Protein AF-A0A1A1YE54-F1 (afdb_monomer)

Radius of gyration: 16.65 Å; Cα contacts (8 Å, |Δi|>4): 139; chains: 1; bounding box: 37×31×40 Å

Sequence (101 aa):
MAVVVDPHGRAWSVHRDWWPFPGDLLDFTDLIEIVIGLLFVAVWPFWLLTKFLGARWVVVVERDGHEVGRELVRGGRKAKARINDIALQIAKGDRSGSYTI

Secondary structure (DSSP, 8-state):
-EEEE-TTS-EEEEEEES--S-GGGG---SHHHHHHHHHHHHHHHHHHHHHHTTPEEEEEEEETTEEEEEEEEESHHHHHHHHHHHHHHHHTTSSTTT---

pLDDT: mean 71.53, std 8.0, range [46.91, 86.06]

Nearest PDB structures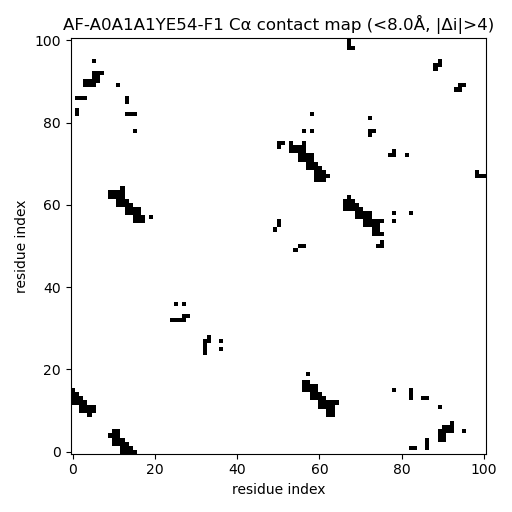 (foldseek):
  6xb3-assembly1_A  TM=6.162E-01  e=1.892E+00  Autographa californica nucleopolyhedrovirus
  2mmo-assembly1_A  TM=5.178E-01  e=2.732E+00  Plasmodium falciparum 3D7
  4xpl-assembly1_A  TM=3.465E-01  e=2.904E+00  Campylobacter jejuni subsp. jejuni PT14
  6zm9-assembly1_A  TM=3.172E-01  e=3.710E+00  unidentified

Structure (mmCIF, N/CA/C/O backbone):
data_AF-A0A1A1YE54-F1
#
_entry.id   AF-A0A1A1YE54-F1
#
loop_
_atom_site.group_PDB
_atom_site.id
_atom_site.type_symbol
_atom_site.label_atom_id
_atom_site.label_alt_id
_atom_site.label_comp_id
_atom_site.label_asym_id
_atom_site.label_entity_id
_atom_site.label_seq_id
_atom_site.pdbx_PDB_ins_code
_atom_site.Cartn_x
_atom_site.Cartn_y
_atom_site.Cartn_z
_atom_site.occupancy
_atom_site.B_iso_or_equiv
_atom_site.auth_seq_id
_atom_site.auth_comp_id
_atom_site.auth_asym_id
_atom_site.auth_atom_id
_atom_site.pdbx_PDB_model_num
ATOM 1 N N . MET A 1 1 ? 1.554 -2.845 6.020 1.00 61.25 1 MET A N 1
ATOM 2 C CA . MET A 1 1 ? 0.453 -3.809 6.168 1.00 61.25 1 MET A CA 1
ATOM 3 C C . MET A 1 1 ? -0.211 -3.563 7.508 1.00 61.25 1 MET A C 1
ATOM 5 O O . MET A 1 1 ? 0.510 -3.372 8.481 1.00 61.25 1 MET A O 1
ATOM 9 N N . ALA A 1 2 ? -1.536 -3.473 7.535 1.00 72.81 2 ALA A N 1
ATOM 10 C CA . ALA A 1 2 ? -2.341 -3.463 8.751 1.00 72.81 2 ALA A CA 1
ATOM 11 C 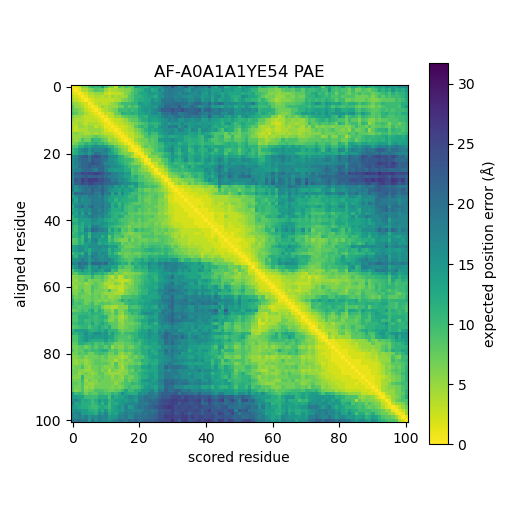C . ALA A 1 2 ? -3.376 -4.582 8.607 1.00 72.81 2 ALA A C 1
ATOM 13 O O . ALA A 1 2 ? -4.147 -4.568 7.650 1.00 72.81 2 ALA A O 1
ATOM 14 N N . VAL A 1 3 ? -3.333 -5.560 9.510 1.00 76.00 3 VAL A N 1
ATOM 15 C CA . VAL A 1 3 ? -4.274 -6.684 9.539 1.00 76.00 3 VAL A CA 1
ATOM 16 C C . VAL A 1 3 ? -5.208 -6.460 10.717 1.00 76.00 3 VAL A C 1
ATOM 18 O O . VAL A 1 3 ? -4.739 -6.234 11.833 1.00 76.00 3 VAL A O 1
ATOM 21 N N . VAL A 1 4 ? -6.511 -6.467 10.462 1.00 77.69 4 VAL A N 1
ATOM 22 C CA . VAL A 1 4 ? -7.546 -6.190 11.461 1.00 77.69 4 VAL A CA 1
ATOM 23 C C . VAL A 1 4 ? -8.630 -7.246 11.362 1.00 77.69 4 VAL A C 1
ATOM 25 O O . VAL A 1 4 ? -9.074 -7.588 10.270 1.00 77.69 4 VAL A O 1
ATOM 28 N N . VAL A 1 5 ? -9.066 -7.749 12.513 1.00 78.12 5 VAL A N 1
ATOM 29 C CA . VAL A 1 5 ? -10.233 -8.625 12.606 1.00 78.12 5 VAL A CA 1
ATOM 30 C C . VAL A 1 5 ? -11.443 -7.756 12.925 1.00 78.12 5 VAL A C 1
ATOM 32 O O . VAL A 1 5 ? -11.440 -7.006 13.899 1.00 78.12 5 VAL A O 1
ATOM 35 N N . ASP A 1 6 ? -12.448 -7.821 12.063 1.00 74.12 6 ASP A N 1
ATOM 36 C CA . ASP A 1 6 ? -13.733 -7.141 12.243 1.00 74.12 6 ASP A CA 1
ATOM 37 C C . ASP A 1 6 ? -14.507 -7.798 13.407 1.00 74.12 6 ASP A C 1
ATOM 39 O O . ASP A 1 6 ? -14.364 -9.007 13.607 1.00 74.12 6 ASP A O 1
ATOM 43 N N . PRO A 1 7 ? -15.352 -7.078 14.170 1.00 73.69 7 PRO A N 1
ATOM 44 C CA . PRO A 1 7 ? -16.256 -7.655 15.178 1.00 73.69 7 PRO A CA 1
ATOM 45 C C . PRO A 1 7 ? -17.107 -8.854 14.713 1.00 73.69 7 PRO A C 1
ATOM 47 O O . PRO A 1 7 ? -17.571 -9.632 15.544 1.00 73.69 7 PRO A O 1
ATOM 50 N N . HIS A 1 8 ? -17.274 -9.057 13.404 1.00 70.75 8 HIS A N 1
ATOM 51 C CA . HIS A 1 8 ? -17.900 -10.250 12.816 1.00 70.75 8 HIS A CA 1
ATOM 52 C C . HIS A 1 8 ? -16.943 -11.442 12.599 1.00 70.75 8 HIS A C 1
ATOM 54 O O . HIS A 1 8 ? -17.315 -12.408 11.936 1.00 70.75 8 HIS A O 1
ATOM 60 N N . GLY A 1 9 ? -15.708 -11.378 13.104 1.00 73.44 9 GLY A N 1
ATOM 61 C CA . GLY A 1 9 ? -14.708 -12.448 13.025 1.00 73.44 9 GLY A CA 1
ATOM 62 C C . GLY A 1 9 ? -13.994 -12.588 11.675 1.00 73.44 9 GLY A C 1
ATOM 63 O O . GLY A 1 9 ? -13.253 -13.548 11.491 1.00 73.44 9 GLY A O 1
ATOM 64 N N . ARG A 1 10 ? -14.196 -11.658 10.730 1.00 78.12 10 ARG A N 1
ATOM 65 C CA . ARG A 1 10 ? -13.561 -11.691 9.397 1.00 78.12 10 ARG A CA 1
ATOM 66 C C . ARG A 1 10 ? -12.219 -10.975 9.381 1.00 78.12 10 ARG A C 1
ATOM 68 O O . ARG A 1 10 ? -12.076 -9.930 10.020 1.00 78.12 10 ARG A O 1
ATOM 75 N N . ALA A 1 11 ? -11.256 -11.521 8.641 1.00 78.69 11 ALA A N 1
ATOM 76 C CA . ALA A 1 11 ? -9.908 -10.978 8.559 1.00 78.69 11 ALA A CA 1
ATOM 77 C C . ALA A 1 11 ? -9.809 -9.970 7.408 1.00 78.69 11 ALA A C 1
ATOM 79 O O . ALA A 1 11 ? -10.092 -10.278 6.250 1.00 78.69 11 ALA A O 1
ATOM 80 N N . TRP A 1 12 ? -9.380 -8.755 7.734 1.00 76.31 12 TRP A N 1
ATOM 81 C CA . TRP A 1 12 ? -9.168 -7.679 6.778 1.00 76.31 12 TRP A CA 1
ATOM 82 C C . TRP A 1 12 ? -7.690 -7.332 6.697 1.00 76.31 12 TRP A C 1
ATOM 84 O O . TRP A 1 12 ? -7.017 -7.146 7.713 1.00 76.31 12 TRP A O 1
ATOM 94 N N . SER A 1 13 ? -7.195 -7.211 5.473 1.00 77.19 13 SER A N 1
ATOM 95 C CA . SER A 1 13 ? -5.831 -6.810 5.155 1.00 77.19 13 SER A CA 1
ATOM 96 C C . SER A 1 13 ? -5.898 -5.478 4.422 1.00 77.19 13 SER A C 1
ATOM 98 O O . SER A 1 13 ? -6.540 -5.346 3.385 1.00 77.19 13 SER A O 1
ATOM 100 N N . VAL A 1 14 ? -5.265 -4.451 4.985 1.00 76.00 14 VAL A N 1
ATOM 101 C CA . VAL A 1 14 ? -5.096 -3.167 4.306 1.00 76.00 14 VAL A CA 1
ATOM 102 C C . VAL A 1 14 ? -3.616 -2.969 4.055 1.00 76.00 14 VAL A C 1
ATOM 104 O O . VAL A 1 14 ? -2.795 -2.833 4.978 1.00 76.00 14 VAL A O 1
ATOM 107 N N . HIS A 1 15 ? -3.250 -2.938 2.783 1.00 74.88 15 HIS A N 1
ATOM 108 C CA . HIS A 1 15 ? -1.872 -2.739 2.382 1.00 74.88 15 HIS A CA 1
ATOM 109 C C . HIS A 1 15 ? -1.757 -1.685 1.294 1.00 74.88 15 HIS A C 1
ATOM 111 O O . HIS A 1 15 ? -2.724 -1.188 0.717 1.00 74.88 15 HIS A O 1
ATOM 117 N N . ARG A 1 16 ? -0.520 -1.227 1.139 1.00 73.94 16 ARG A N 1
ATOM 118 C CA . ARG A 1 16 ? -0.180 -0.285 0.095 1.00 73.94 16 ARG A CA 1
ATOM 119 C C . ARG A 1 16 ? 0.436 -1.089 -1.012 1.00 73.94 16 ARG A C 1
ATOM 121 O O . ARG A 1 16 ? 1.507 -1.658 -0.808 1.00 73.94 16 ARG A O 1
ATOM 128 N N . ASP A 1 17 ? -0.186 -1.017 -2.167 1.00 71.69 17 ASP A N 1
ATOM 129 C CA . ASP A 1 17 ? 0.371 -1.636 -3.336 1.00 71.69 17 ASP A CA 1
ATOM 130 C C . ASP A 1 17 ? 1.419 -0.697 -3.949 1.00 71.69 17 ASP A C 1
ATOM 132 O O . ASP A 1 17 ? 1.169 0.477 -4.271 1.00 71.69 17 ASP A O 1
ATOM 136 N N . TRP A 1 18 ? 2.656 -1.185 -3.990 1.00 65.88 18 TRP A N 1
ATOM 137 C CA . TRP A 1 18 ? 3.776 -0.466 -4.590 1.00 65.88 18 TRP A CA 1
ATOM 138 C C . TRP A 1 18 ? 3.843 -0.703 -6.096 1.00 65.88 18 TRP A C 1
ATOM 140 O O . TRP A 1 18 ? 4.432 0.125 -6.803 1.00 65.88 18 TRP A O 1
ATOM 150 N N . TRP A 1 19 ? 3.220 -1.783 -6.573 1.00 65.19 19 TRP A N 1
ATOM 151 C CA . TRP A 1 19 ? 3.408 -2.299 -7.913 1.00 65.19 19 TRP A CA 1
ATOM 152 C C . TRP A 1 19 ? 2.084 -2.822 -8.491 1.00 65.19 19 TRP A C 1
ATOM 154 O O . TRP A 1 19 ? 1.695 -3.946 -8.216 1.00 65.19 19 TRP A O 1
ATOM 164 N N . PRO A 1 20 ? 1.391 -2.032 -9.329 1.00 61.53 20 PRO A N 1
ATOM 165 C CA . PRO A 1 20 ? 0.058 -2.375 -9.824 1.00 61.53 20 PRO A CA 1
ATOM 166 C C . PRO A 1 20 ? 0.049 -3.453 -10.923 1.00 61.53 20 PRO A C 1
ATOM 168 O O . PRO A 1 20 ? -1.002 -3.660 -11.528 1.00 61.53 20 PRO A O 1
ATOM 171 N N . PHE A 1 21 ? 1.195 -4.061 -11.246 1.00 60.53 21 PHE A N 1
ATOM 172 C CA . PHE A 1 21 ? 1.296 -5.073 -12.295 1.00 60.53 21 PHE A CA 1
ATOM 173 C C . PHE A 1 21 ? 1.306 -6.474 -11.672 1.00 60.53 21 PHE A C 1
ATOM 175 O O . PHE A 1 21 ? 2.000 -6.674 -10.673 1.00 60.53 21 PHE A O 1
ATOM 182 N N . PRO A 1 22 ? 0.570 -7.436 -12.251 1.00 57.16 22 PRO A N 1
ATOM 183 C CA . PRO A 1 22 ? 0.552 -8.806 -11.756 1.00 57.16 22 PRO A CA 1
ATOM 184 C C . PRO A 1 22 ? 1.959 -9.413 -11.829 1.00 57.16 22 PRO A C 1
ATOM 186 O O . PRO A 1 22 ? 2.635 -9.304 -12.853 1.00 57.16 22 PRO A O 1
ATOM 189 N N . GLY A 1 23 ? 2.402 -10.011 -10.718 1.00 56.72 23 GLY A N 1
ATOM 190 C CA . GLY A 1 23 ? 3.743 -10.590 -10.569 1.00 56.72 23 GLY A CA 1
ATOM 191 C C . GLY A 1 23 ? 4.049 -11.712 -11.565 1.00 56.72 23 GLY A C 1
ATOM 192 O O . GLY A 1 23 ? 5.212 -11.917 -11.892 1.00 56.72 23 GLY A O 1
ATOM 193 N N . ASP A 1 24 ? 3.010 -12.342 -12.115 1.00 59.03 24 ASP A N 1
ATOM 194 C CA . ASP A 1 24 ? 3.100 -13.452 -13.073 1.00 59.03 24 ASP A CA 1
ATOM 195 C C . ASP A 1 24 ? 3.595 -13.030 -14.474 1.00 59.03 24 ASP A C 1
ATOM 197 O O . ASP A 1 24 ? 3.839 -13.877 -15.323 1.00 59.03 24 ASP A O 1
ATOM 201 N N . LEU A 1 25 ? 3.753 -11.727 -14.754 1.00 55.44 25 LEU A N 1
ATOM 202 C CA . LEU A 1 25 ? 4.270 -11.223 -16.042 1.00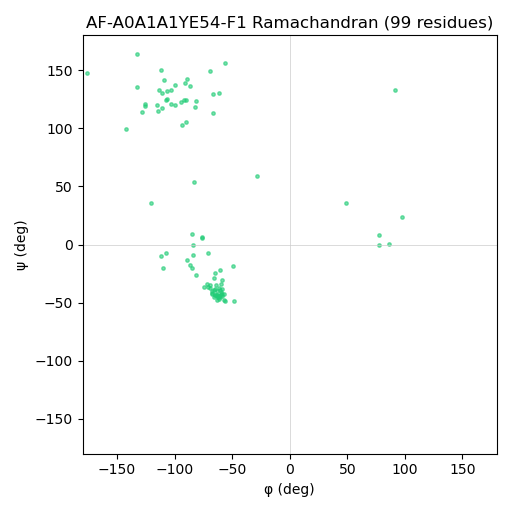 55.44 25 LEU A CA 1
ATOM 203 C C . LEU A 1 25 ? 5.809 -11.187 -16.133 1.00 55.44 25 LEU A C 1
ATOM 205 O O . LEU A 1 25 ? 6.348 -10.727 -17.139 1.00 55.44 25 LEU A O 1
ATOM 209 N N . LEU A 1 26 ? 6.522 -11.591 -15.079 1.00 59.59 26 LEU A N 1
ATOM 210 C CA . LEU A 1 26 ? 7.988 -11.536 -14.985 1.00 59.59 26 LEU A CA 1
ATOM 211 C C . LEU A 1 26 ? 8.598 -12.927 -14.775 1.00 59.59 26 LEU A C 1
ATOM 213 O O . LEU A 1 26 ? 9.589 -13.072 -14.063 1.00 59.59 26 LEU A O 1
ATOM 217 N N . ASP A 1 27 ? 8.021 -13.954 -15.385 1.00 60.34 27 ASP A N 1
ATOM 218 C CA . ASP A 1 27 ? 8.500 -15.334 -15.285 1.00 60.34 27 ASP A CA 1
ATOM 219 C C . ASP A 1 27 ? 9.640 -15.594 -16.294 1.00 60.34 27 ASP A C 1
ATOM 221 O O . ASP A 1 27 ? 9.547 -16.519 -17.080 1.00 60.34 27 ASP A O 1
ATOM 225 N N . PHE A 1 28 ? 10.699 -14.758 -16.263 1.00 63.00 28 PHE A N 1
ATOM 226 C CA . PHE A 1 28 ? 11.860 -14.597 -17.181 1.00 63.00 28 PHE A CA 1
ATOM 227 C C . PHE A 1 28 ? 12.351 -15.831 -17.987 1.00 63.00 28 PHE A C 1
ATOM 229 O O . PHE A 1 28 ? 13.518 -16.228 -17.897 1.00 63.00 28 PHE A O 1
ATOM 236 N N . THR A 1 29 ? 11.500 -16.428 -18.808 1.00 66.25 29 THR A N 1
ATOM 237 C CA . THR A 1 29 ? 11.750 -17.659 -19.566 1.00 66.25 29 THR A CA 1
ATOM 238 C C . THR A 1 29 ? 11.874 -17.391 -21.059 1.00 66.25 29 THR A C 1
ATOM 240 O O . THR A 1 29 ? 12.514 -18.181 -21.754 1.00 66.25 29 THR A O 1
ATOM 243 N N . ASP A 1 30 ? 11.367 -16.254 -21.545 1.00 73.69 30 ASP A N 1
ATOM 244 C CA . ASP A 1 30 ? 11.481 -15.828 -22.944 1.00 73.69 30 ASP A CA 1
ATOM 245 C C . ASP A 1 30 ? 12.385 -14.584 -23.119 1.00 73.69 30 ASP A C 1
ATOM 247 O O . ASP A 1 30 ? 12.481 -13.709 -22.256 1.00 73.69 30 ASP A O 1
ATOM 251 N N . LEU A 1 31 ? 13.046 -14.457 -24.276 1.00 75.50 31 LEU A N 1
ATOM 252 C CA . LEU A 1 31 ? 13.888 -13.304 -24.628 1.00 75.50 31 LEU A CA 1
ATOM 253 C C . LEU A 1 31 ? 13.084 -11.993 -24.620 1.00 75.50 31 LEU A C 1
ATOM 255 O O . LEU A 1 31 ? 13.609 -10.943 -24.244 1.00 75.50 31 LEU A O 1
ATOM 259 N N . ILE A 1 32 ? 11.803 -12.055 -24.994 1.00 75.06 32 ILE A N 1
ATOM 260 C CA . ILE A 1 32 ? 10.867 -10.928 -24.896 1.00 75.06 32 ILE A CA 1
ATOM 261 C C . ILE A 1 32 ? 10.717 -10.456 -23.445 1.00 75.06 32 ILE A C 1
ATOM 263 O O . ILE A 1 32 ? 10.761 -9.252 -23.187 1.00 75.06 32 ILE A O 1
ATOM 267 N N . GLU A 1 33 ? 10.612 -11.376 -22.489 1.00 72.19 33 GLU A N 1
ATOM 268 C CA . GLU A 1 33 ? 10.489 -11.048 -21.067 1.00 72.19 33 GLU A CA 1
ATOM 269 C C . GLU A 1 33 ? 11.782 -10.458 -20.508 1.00 72.19 33 GLU A C 1
ATOM 271 O O . GLU A 1 33 ? 11.728 -9.538 -19.697 1.00 72.19 33 GLU A O 1
ATOM 276 N N . ILE A 1 34 ? 12.949 -10.906 -20.985 1.00 76.56 34 ILE A N 1
ATOM 277 C CA . ILE A 1 34 ? 14.242 -10.302 -20.629 1.00 76.56 34 ILE A CA 1
ATOM 278 C C . ILE A 1 34 ? 14.306 -8.844 -21.104 1.00 76.56 34 ILE A C 1
ATOM 280 O O . ILE A 1 34 ? 14.711 -7.964 -20.343 1.00 76.56 34 ILE A O 1
ATOM 284 N N . VAL A 1 35 ? 13.887 -8.560 -22.343 1.00 82.75 35 VAL A N 1
ATOM 285 C CA . VAL A 1 35 ? 13.870 -7.189 -22.889 1.00 82.75 35 VAL A CA 1
ATOM 286 C C . VAL A 1 35 ? 12.887 -6.304 -22.121 1.00 82.75 35 VAL A C 1
ATOM 288 O O . VAL A 1 35 ? 13.225 -5.174 -21.759 1.00 82.75 35 VAL A O 1
ATOM 291 N N . ILE A 1 36 ? 11.694 -6.821 -21.823 1.00 81.00 36 ILE A N 1
ATOM 292 C CA . ILE A 1 36 ? 10.690 -6.134 -21.003 1.00 81.00 36 ILE A CA 1
ATOM 293 C C . ILE A 1 36 ? 11.238 -5.885 -19.591 1.00 81.00 36 ILE A C 1
ATOM 295 O O . ILE A 1 36 ? 11.172 -4.759 -19.096 1.00 81.00 36 ILE A O 1
ATOM 299 N N . GLY A 1 37 ? 11.850 -6.891 -18.968 1.00 78.62 37 GLY A N 1
ATOM 300 C CA . GLY A 1 37 ? 12.487 -6.803 -17.657 1.00 78.62 37 GLY A CA 1
ATOM 301 C C . GLY A 1 37 ? 13.594 -5.750 -17.608 1.00 78.62 37 GLY A C 1
ATOM 302 O O . GLY A 1 37 ? 13.643 -4.948 -16.677 1.00 78.62 37 GLY A O 1
ATOM 303 N N . LEU A 1 38 ? 14.439 -5.673 -18.640 1.00 82.56 38 LEU A N 1
ATOM 304 C CA . LEU A 1 38 ? 15.480 -4.650 -18.751 1.00 82.56 38 LEU A CA 1
ATOM 305 C C . LEU A 1 38 ? 14.879 -3.238 -18.852 1.00 82.56 38 LEU A C 1
ATOM 307 O O . LEU A 1 38 ? 15.340 -2.317 -18.173 1.00 82.56 38 LEU A O 1
ATOM 311 N N . LEU A 1 39 ? 13.824 -3.070 -19.657 1.00 84.00 39 LEU A N 1
ATOM 312 C CA . LEU A 1 39 ? 13.088 -1.809 -19.752 1.00 84.00 39 LEU A CA 1
ATOM 313 C C . LEU A 1 39 ? 12.496 -1.422 -18.387 1.00 84.00 39 LEU A C 1
ATOM 315 O O . LEU A 1 39 ? 12.587 -0.266 -17.975 1.00 84.00 39 LEU A O 1
ATOM 319 N N . PHE A 1 40 ? 11.958 -2.393 -17.646 1.00 79.69 40 PHE A N 1
ATOM 320 C CA . PHE A 1 40 ? 11.458 -2.190 -16.288 1.00 79.69 40 PHE A CA 1
ATOM 321 C C . PHE A 1 40 ? 12.555 -1.749 -15.320 1.00 79.69 40 PHE A C 1
ATOM 323 O O . PHE A 1 40 ? 12.337 -0.791 -14.582 1.00 79.69 40 PHE A O 1
ATOM 330 N N . VAL A 1 41 ? 13.737 -2.374 -15.344 1.00 83.12 41 VAL A N 1
ATOM 331 C CA . VAL A 1 41 ? 14.888 -1.967 -14.515 1.00 83.12 41 VAL A CA 1
ATOM 332 C C . VAL A 1 41 ? 15.325 -0.537 -14.846 1.00 83.12 41 VAL A C 1
ATOM 334 O O . VAL A 1 41 ? 15.618 0.241 -13.938 1.00 83.12 41 VAL A O 1
ATOM 337 N N . ALA A 1 42 ? 15.305 -0.155 -16.125 1.00 86.06 42 ALA A N 1
ATOM 338 C CA . ALA A 1 42 ? 15.641 1.200 -16.559 1.00 86.06 42 ALA A CA 1
ATOM 339 C C . ALA A 1 42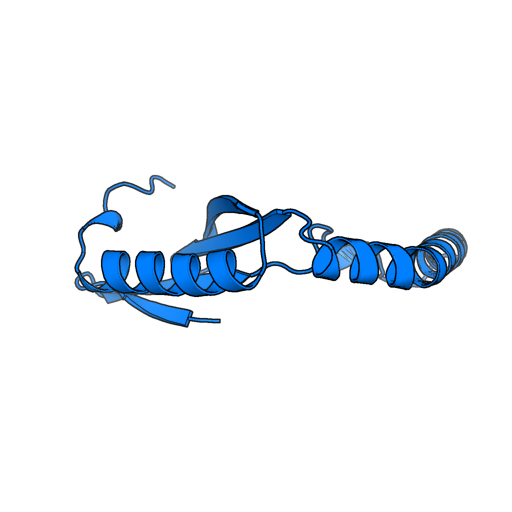 ? 14.593 2.247 -16.131 1.00 86.06 42 ALA A C 1
ATOM 341 O O . ALA A 1 42 ? 14.947 3.364 -15.753 1.00 86.06 42 ALA A O 1
ATOM 342 N N . VAL A 1 43 ? 13.302 1.897 -16.159 1.00 84.88 43 VAL A N 1
ATOM 343 C CA . VAL A 1 43 ? 12.193 2.792 -15.777 1.00 84.88 43 VAL A CA 1
ATOM 344 C C . VAL A 1 43 ? 11.993 2.851 -14.255 1.00 84.88 43 VAL A C 1
ATOM 346 O O . VAL A 1 43 ? 11.543 3.873 -13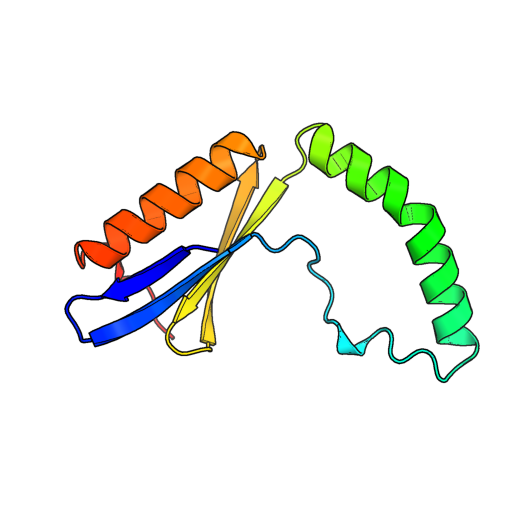.728 1.00 84.88 43 VAL A O 1
ATOM 349 N N . TRP A 1 44 ? 12.372 1.803 -13.521 1.00 83.38 44 TRP A N 1
ATOM 350 C CA . TRP A 1 44 ? 12.243 1.692 -12.066 1.00 83.38 44 TRP A CA 1
ATOM 351 C C . TRP A 1 44 ? 12.751 2.907 -11.268 1.00 83.38 44 TRP A C 1
ATOM 353 O O . TRP A 1 44 ? 12.001 3.389 -10.414 1.00 83.38 44 TRP A O 1
ATOM 363 N N . PRO A 1 45 ? 13.961 3.463 -11.503 1.00 82.25 45 PRO A N 1
ATOM 364 C CA . PRO A 1 45 ? 14.421 4.638 -10.762 1.00 82.25 45 PRO A CA 1
ATOM 365 C C . PRO A 1 45 ? 13.511 5.853 -10.976 1.00 82.25 45 PRO A C 1
ATOM 367 O O . PRO A 1 45 ? 13.217 6.570 -10.019 1.00 82.25 45 PRO A O 1
ATOM 370 N N . PHE A 1 46 ? 12.990 6.054 -12.189 1.00 84.62 46 PHE A N 1
ATOM 371 C CA . PHE A 1 46 ? 12.036 7.127 -12.476 1.00 84.62 46 PH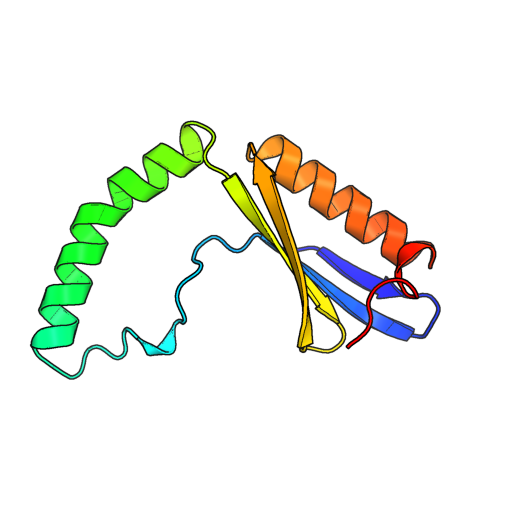E A CA 1
ATOM 372 C C . PHE A 1 46 ? 10.702 6.885 -11.770 1.00 84.62 46 PHE A C 1
ATOM 374 O O . PHE A 1 46 ? 10.155 7.801 -11.155 1.00 84.62 46 PHE A O 1
ATOM 381 N N . TRP A 1 47 ? 10.204 5.646 -11.781 1.00 80.81 47 TRP A N 1
ATOM 382 C CA . TRP A 1 47 ? 9.008 5.261 -11.034 1.00 80.81 47 TRP A CA 1
ATOM 383 C C . TRP A 1 47 ? 9.163 5.552 -9.538 1.00 80.81 47 TRP A C 1
ATOM 385 O O . TRP A 1 47 ? 8.309 6.209 -8.936 1.00 80.81 47 TRP A O 1
ATOM 395 N N . LEU A 1 48 ? 10.288 5.148 -8.947 1.00 79.19 48 LEU A N 1
ATOM 396 C CA . LEU A 1 48 ? 10.594 5.389 -7.542 1.00 79.19 48 LEU A CA 1
ATOM 397 C C . LEU A 1 48 ? 10.652 6.894 -7.247 1.00 79.19 48 LEU A C 1
ATOM 399 O O . LEU A 1 48 ? 10.011 7.352 -6.299 1.00 79.19 48 LEU A O 1
ATOM 403 N N . LEU A 1 49 ? 11.311 7.682 -8.107 1.00 80.00 49 LEU A N 1
ATOM 404 C CA . LEU A 1 49 ? 11.316 9.142 -8.005 1.00 80.00 49 LEU A CA 1
ATOM 405 C C . LEU A 1 49 ? 9.894 9.706 -8.011 1.00 80.00 49 LEU A C 1
ATOM 407 O O . LEU A 1 49 ? 9.552 10.470 -7.115 1.00 80.00 49 LEU A O 1
ATOM 411 N N . THR A 1 50 ? 9.023 9.304 -8.942 1.00 78.69 50 THR A N 1
ATOM 412 C CA . THR A 1 50 ? 7.640 9.817 -8.962 1.00 78.69 50 THR A CA 1
ATOM 413 C C . THR A 1 50 ? 6.889 9.510 -7.663 1.00 78.69 50 THR A C 1
ATOM 415 O O . THR A 1 50 ? 6.166 10.367 -7.146 1.00 78.69 50 THR A O 1
ATOM 418 N N . LYS A 1 51 ? 7.100 8.329 -7.068 1.00 71.00 51 LYS A N 1
ATOM 419 C CA . LYS A 1 51 ? 6.524 7.951 -5.767 1.00 71.00 51 LYS A CA 1
ATOM 420 C C . LYS A 1 51 ? 7.034 8.832 -4.622 1.00 71.00 51 LYS A C 1
ATOM 422 O O . LYS A 1 51 ? 6.244 9.164 -3.732 1.00 71.00 51 LYS A O 1
ATOM 427 N N . PHE A 1 52 ? 8.295 9.267 -4.670 1.00 68.62 52 PHE A N 1
ATOM 428 C CA . PHE A 1 52 ? 8.861 10.248 -3.735 1.00 68.62 52 PHE A CA 1
ATOM 429 C C . PHE A 1 52 ? 8.380 11.686 -4.003 1.00 68.62 52 PHE A C 1
ATOM 431 O O . PHE A 1 52 ? 8.076 12.400 -3.049 1.00 68.62 52 PHE A O 1
ATOM 438 N N . LEU A 1 53 ? 8.196 12.086 -5.266 1.00 72.56 53 LEU A N 1
ATOM 439 C CA . LEU A 1 53 ? 7.687 13.407 -5.674 1.00 72.56 53 LEU A CA 1
ATOM 440 C C . LEU A 1 53 ? 6.161 13.583 -5.493 1.00 72.56 53 LEU A C 1
ATOM 442 O O . LEU A 1 53 ? 5.594 14.608 -5.871 1.00 72.56 53 LEU A O 1
ATOM 446 N N . GLY A 1 54 ? 5.472 12.616 -4.880 1.00 63.84 54 GLY A N 1
ATOM 447 C CA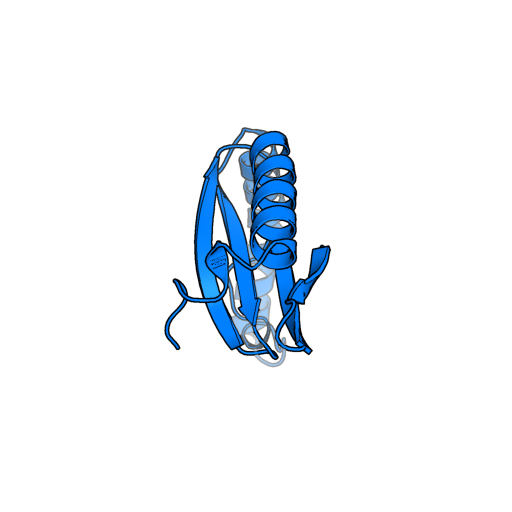 . GLY A 1 54 ? 4.058 12.748 -4.513 1.00 63.84 54 GLY A CA 1
ATOM 448 C C . GLY A 1 54 ? 3.071 12.125 -5.500 1.00 63.84 54 GLY A C 1
ATOM 449 O O . GLY A 1 54 ? 1.896 12.515 -5.513 1.00 63.84 54 GLY A O 1
ATOM 450 N N . ALA A 1 55 ? 3.509 11.144 -6.296 1.00 66.44 55 ALA A N 1
ATOM 451 C CA . ALA A 1 55 ? 2.605 10.304 -7.072 1.00 66.44 55 ALA A CA 1
ATOM 452 C C . ALA A 1 55 ? 1.556 9.614 -6.180 1.00 66.44 55 ALA A C 1
ATOM 454 O O . ALA A 1 55 ? 1.719 9.431 -4.966 1.00 66.44 55 ALA A O 1
ATOM 455 N N . ARG A 1 56 ? 0.430 9.260 -6.806 1.00 66.88 56 ARG A N 1
ATOM 456 C CA . ARG A 1 56 ? -0.683 8.573 -6.150 1.00 66.88 56 ARG A CA 1
ATOM 457 C C . ARG A 1 56 ? -0.245 7.162 -5.732 1.00 66.88 56 ARG A C 1
ATOM 459 O O . ARG A 1 56 ? 0.342 6.402 -6.506 1.00 66.88 56 ARG A O 1
ATOM 466 N N . TRP A 1 57 ? -0.494 6.847 -4.472 1.00 70.75 57 TRP A N 1
ATOM 467 C CA . TRP A 1 57 ? -0.367 5.525 -3.885 1.00 70.75 57 TRP A CA 1
ATOM 468 C C . TRP A 1 57 ? -1.699 4.809 -4.009 1.00 70.75 57 TRP A C 1
ATOM 470 O O . TRP A 1 57 ? -2.747 5.414 -3.808 1.00 70.75 57 TRP A O 1
ATOM 480 N N . VAL A 1 58 ? -1.642 3.531 -4.338 1.00 75.38 58 VAL A N 1
ATOM 481 C CA . VAL A 1 58 ? -2.808 2.662 -4.343 1.00 75.38 58 VAL A CA 1
ATOM 482 C C . VAL A 1 58 ? -2.883 2.024 -2.960 1.00 75.38 58 VAL A C 1
ATOM 484 O O . VAL A 1 58 ? -1.903 1.447 -2.489 1.00 75.38 58 VAL A O 1
ATOM 487 N N . VAL A 1 59 ? -4.016 2.181 -2.290 1.00 73.75 59 VAL A N 1
ATOM 488 C CA . VAL A 1 59 ? -4.348 1.457 -1.064 1.00 73.75 59 VAL A CA 1
ATOM 489 C C . VAL A 1 59 ? -5.343 0.376 -1.450 1.00 73.75 59 VAL A C 1
ATOM 491 O O . VAL A 1 59 ? -6.398 0.692 -1.999 1.00 73.75 59 VAL A O 1
ATOM 494 N N . VAL A 1 60 ? -4.974 -0.874 -1.196 1.00 75.00 60 VAL A N 1
ATOM 495 C CA . VAL A 1 60 ? -5.802 -2.047 -1.473 1.00 75.00 60 VAL A CA 1
ATOM 496 C C . VAL A 1 60 ? -6.385 -2.525 -0.151 1.00 75.00 60 VAL A C 1
ATOM 498 O O . VAL A 1 60 ? -5.683 -2.591 0.865 1.00 75.00 60 VAL A O 1
ATOM 501 N N . VAL A 1 61 ? -7.688 -2.786 -0.161 1.00 72.56 61 VAL A N 1
ATOM 502 C CA . VAL A 1 61 ? -8.428 -3.364 0.956 1.00 72.56 61 VAL A CA 1
ATOM 503 C C . VAL A 1 61 ? -8.847 -4.764 0.542 1.00 72.56 61 VAL A C 1
ATOM 505 O O . VAL A 1 61 ? -9.604 -4.946 -0.410 1.00 72.56 61 VAL A O 1
ATOM 508 N N . GLU A 1 62 ? -8.348 -5.743 1.277 1.00 73.38 62 GLU A N 1
ATOM 509 C CA . GLU A 1 62 ? -8.661 -7.154 1.114 1.00 73.38 62 GLU A CA 1
ATOM 510 C C . GLU A 1 62 ? -9.510 -7.636 2.287 1.00 73.38 62 GLU A C 1
ATOM 512 O O . GLU A 1 62 ? -9.277 -7.274 3.446 1.00 73.38 62 GLU A O 1
ATOM 517 N N . ARG A 1 63 ? -10.473 -8.499 1.976 1.00 70.31 63 ARG A N 1
ATOM 518 C CA . ARG A 1 63 ? -11.323 -9.203 2.931 1.00 70.31 63 ARG A CA 1
ATOM 519 C C . ARG A 1 63 ? -11.218 -10.692 2.652 1.00 70.31 63 ARG A C 1
ATOM 521 O O . ARG A 1 63 ? -11.539 -11.113 1.546 1.00 70.31 63 ARG A O 1
ATOM 528 N N . ASP A 1 64 ? -10.780 -11.468 3.639 1.00 67.75 64 ASP A N 1
ATOM 529 C CA . ASP A 1 64 ? -10.651 -12.930 3.538 1.00 67.75 64 ASP A CA 1
ATOM 530 C C . ASP A 1 64 ? -9.912 -13.392 2.256 1.00 67.75 64 ASP A C 1
ATOM 532 O O . ASP A 1 64 ? -10.247 -14.408 1.656 1.00 67.75 64 ASP A O 1
ATOM 536 N N . GLY A 1 65 ? -8.910 -12.620 1.812 1.00 68.50 65 GLY A N 1
ATOM 537 C CA . GLY A 1 65 ? -8.117 -12.911 0.608 1.00 68.50 65 GLY A CA 1
ATOM 538 C C . GLY A 1 65 ? -8.701 -12.406 -0.718 1.00 68.50 65 GLY A C 1
ATOM 539 O O . GLY A 1 65 ? -8.071 -12.592 -1.754 1.00 68.50 65 GLY A O 1
ATOM 540 N N . HIS A 1 66 ? -9.856 -11.734 -0.708 1.00 66.06 66 HIS A N 1
ATOM 541 C CA . HIS A 1 66 ? -10.451 -11.112 -1.892 1.00 66.06 66 HIS A CA 1
ATOM 542 C C . HIS A 1 66 ? -10.311 -9.586 -1.861 1.00 66.06 66 HIS A C 1
ATOM 544 O O . HIS A 1 66 ? -10.616 -8.943 -0.853 1.00 66.06 66 HIS A O 1
ATOM 550 N N . GLU A 1 67 ? -9.867 -8.995 -2.975 1.00 68.31 67 GLU A N 1
ATOM 551 C CA . GLU A 1 67 ? -9.813 -7.540 -3.149 1.00 68.31 67 GLU A CA 1
ATOM 552 C C . GLU A 1 67 ? -11.240 -6.977 -3.187 1.00 68.31 67 GLU A C 1
ATOM 554 O O . GLU A 1 67 ? -12.004 -7.238 -4.112 1.00 68.31 67 GLU A O 1
ATOM 559 N N . VAL A 1 68 ? -11.599 -6.202 -2.163 1.00 68.00 68 VAL A N 1
ATOM 560 C CA . VAL A 1 68 ? -12.931 -5.591 -2.013 1.00 68.00 68 VAL A CA 1
ATOM 561 C C . VAL A 1 68 ? -12.918 -4.084 -2.267 1.00 68.00 68 VAL A C 1
ATOM 563 O O . VAL A 1 68 ? -13.971 -3.448 -2.303 1.00 68.00 68 VAL A O 1
ATOM 566 N N . GLY A 1 69 ? -11.743 -3.472 -2.445 1.00 65.81 69 GLY A N 1
ATOM 567 C CA . GLY A 1 69 ? -11.667 -2.057 -2.786 1.00 65.81 69 GLY A CA 1
ATOM 568 C C . GLY A 1 69 ? -10.263 -1.522 -3.038 1.00 65.81 69 GLY A C 1
ATOM 569 O O . GLY A 1 69 ? -9.292 -1.913 -2.389 1.00 65.81 69 GLY A O 1
ATOM 570 N N . ARG A 1 70 ? -10.189 -0.543 -3.947 1.00 71.25 70 ARG A N 1
ATOM 571 C CA . ARG A 1 70 ? -8.955 0.129 -4.363 1.00 71.25 70 ARG A CA 1
ATOM 572 C C . ARG A 1 70 ? -9.109 1.648 -4.268 1.00 71.25 70 ARG A C 1
ATOM 574 O O . ARG A 1 70 ? -9.883 2.243 -5.012 1.00 71.25 70 ARG A O 1
ATOM 581 N N . GLU A 1 71 ? -8.360 2.301 -3.376 1.00 70.75 71 GLU A N 1
ATOM 582 C CA . GLU A 1 71 ? -8.357 3.768 -3.229 1.00 70.75 71 GLU A CA 1
ATOM 583 C C . GLU A 1 71 ? -7.026 4.387 -3.698 1.00 70.75 71 GLU A C 1
ATOM 585 O O . GLU A 1 71 ? -5.938 3.993 -3.274 1.00 70.75 71 GLU A O 1
ATOM 590 N N . LEU A 1 72 ? -7.101 5.421 -4.545 1.00 70.94 72 LEU A N 1
ATOM 591 C CA . LEU A 1 72 ? -5.944 6.207 -4.991 1.00 70.94 72 LEU A CA 1
ATOM 592 C C . LEU A 1 72 ? -5.698 7.392 -4.046 1.00 70.94 72 LEU A C 1
ATOM 594 O O . LEU A 1 72 ? -6.384 8.412 -4.108 1.00 70.94 72 LEU A O 1
ATOM 598 N N . VAL A 1 73 ? -4.665 7.308 -3.211 1.00 65.81 73 VAL A N 1
ATOM 599 C CA . VAL A 1 73 ? -4.311 8.344 -2.230 1.00 65.81 73 VAL A CA 1
ATOM 600 C C . VAL A 1 73 ? -3.051 9.090 -2.659 1.00 65.81 73 VAL A C 1
ATOM 602 O O . VAL A 1 73 ? -1.992 8.505 -2.867 1.00 65.81 73 VAL A O 1
ATOM 605 N N . ARG A 1 74 ? -3.116 10.421 -2.767 1.00 69.44 74 ARG A N 1
ATOM 606 C CA . ARG A 1 74 ? -1.944 11.241 -3.122 1.00 69.44 74 ARG A CA 1
ATOM 607 C C . ARG A 1 74 ? -1.056 11.491 -1.894 1.00 69.44 74 ARG A C 1
ATOM 609 O O . ARG A 1 74 ? -1.516 12.065 -0.908 1.00 69.44 74 ARG A O 1
ATOM 616 N N . GLY A 1 75 ? 0.223 11.111 -1.984 1.00 66.75 75 GLY A N 1
ATOM 617 C CA . GLY A 1 75 ? 1.243 11.358 -0.956 1.00 66.75 75 GLY A CA 1
ATOM 618 C C . GLY A 1 75 ? 1.399 10.240 0.086 1.00 66.75 75 GLY A C 1
ATOM 619 O O . GLY A 1 75 ? 0.430 9.759 0.670 1.00 66.75 75 GLY A O 1
ATOM 620 N N . GLY A 1 76 ? 2.648 9.845 0.359 1.00 67.94 76 GLY A N 1
ATOM 621 C CA . GLY A 1 76 ? 2.964 8.663 1.176 1.00 67.94 76 GLY A CA 1
ATOM 622 C C . GLY A 1 76 ? 2.533 8.755 2.646 1.00 67.94 76 GLY A C 1
ATOM 623 O O . GLY A 1 76 ? 2.039 7.772 3.197 1.00 67.94 76 GLY A O 1
ATOM 624 N N . ARG A 1 77 ? 2.657 9.934 3.279 1.00 71.19 77 ARG A N 1
ATOM 625 C CA . ARG A 1 77 ? 2.187 10.153 4.664 1.00 71.19 77 ARG A CA 1
ATOM 626 C C . ARG A 1 77 ? 0.661 10.083 4.769 1.00 71.19 77 ARG A C 1
ATOM 628 O O . ARG A 1 77 ? 0.152 9.446 5.684 1.00 71.19 77 ARG A O 1
ATOM 635 N N . LYS A 1 78 ? -0.053 10.672 3.800 1.00 72.06 78 LYS A N 1
ATOM 636 C CA . LYS A 1 78 ? -1.521 10.607 3.722 1.00 72.06 78 LYS A CA 1
ATOM 637 C C . LYS A 1 78 ? -2.008 9.185 3.467 1.00 72.06 78 LYS A C 1
ATOM 639 O O . LYS A 1 78 ? -2.972 8.775 4.093 1.00 72.06 78 LYS A O 1
ATOM 644 N N . ALA A 1 79 ? -1.313 8.415 2.629 1.00 68.31 79 ALA A N 1
ATOM 645 C CA . ALA A 1 79 ? -1.626 7.003 2.421 1.00 68.31 79 ALA A CA 1
ATOM 646 C C . ALA A 1 79 ? -1.492 6.191 3.720 1.00 68.31 79 ALA A C 1
ATOM 648 O O . ALA A 1 79 ? -2.387 5.423 4.046 1.00 68.31 79 ALA A O 1
ATOM 649 N N . LYS A 1 80 ? -0.423 6.401 4.505 1.00 68.75 80 LYS A N 1
ATOM 650 C CA . LYS A 1 80 ? -0.247 5.706 5.793 1.00 68.75 80 LYS A CA 1
ATOM 651 C C . LYS A 1 80 ? -1.327 6.085 6.813 1.00 68.75 80 LYS A C 1
ATOM 653 O O . LYS A 1 80 ? -1.860 5.199 7.471 1.00 68.75 80 LYS A O 1
ATOM 658 N N . ALA A 1 81 ? -1.661 7.374 6.915 1.00 79.31 81 ALA A N 1
ATOM 659 C CA . ALA A 1 81 ? -2.755 7.839 7.768 1.00 79.31 81 ALA A CA 1
ATOM 660 C C . ALA A 1 81 ? -4.097 7.228 7.332 1.00 79.31 81 ALA A C 1
ATOM 662 O O . ALA A 1 81 ? -4.807 6.668 8.154 1.00 79.31 81 ALA A O 1
ATOM 663 N N . ARG A 1 82 ? -4.376 7.219 6.023 1.00 77.31 82 ARG A N 1
ATOM 664 C CA . ARG A 1 82 ? -5.602 6.652 5.452 1.00 77.31 82 ARG A CA 1
ATOM 665 C C . ARG A 1 82 ? -5.726 5.146 5.681 1.00 77.31 82 ARG A C 1
ATOM 667 O O . ARG A 1 82 ? -6.812 4.685 5.994 1.00 77.31 82 ARG A O 1
ATOM 674 N N . ILE A 1 83 ? -4.631 4.393 5.564 1.00 76.12 83 ILE A N 1
ATOM 675 C CA . ILE A 1 83 ? -4.599 2.961 5.903 1.00 76.12 83 ILE A CA 1
ATOM 676 C C . ILE A 1 83 ? -4.985 2.754 7.370 1.00 76.12 83 ILE A C 1
ATOM 678 O O . ILE A 1 83 ? -5.792 1.880 7.664 1.00 76.12 83 ILE A O 1
ATOM 682 N N . ASN A 1 84 ? -4.444 3.573 8.276 1.00 79.44 84 ASN A N 1
ATOM 683 C CA . ASN A 1 84 ? -4.756 3.477 9.700 1.00 79.44 84 ASN A CA 1
ATOM 684 C C . ASN A 1 84 ? -6.214 3.864 9.998 1.00 79.44 84 ASN A C 1
ATOM 686 O O . ASN A 1 84 ? -6.874 3.190 10.779 1.00 79.44 84 ASN A O 1
ATOM 690 N N . ASP A 1 85 ? -6.738 4.895 9.332 1.00 80.00 85 ASP A N 1
ATOM 691 C CA . ASP A 1 85 ? -8.143 5.295 9.453 1.00 80.00 85 ASP A CA 1
ATOM 692 C C . ASP A 1 85 ? -9.087 4.192 8.956 1.00 80.00 85 ASP A C 1
ATOM 694 O O . ASP A 1 85 ? -10.074 3.887 9.620 1.00 80.00 85 ASP A O 1
ATOM 698 N N . ILE A 1 86 ? -8.780 3.563 7.813 1.00 75.31 86 ILE A N 1
ATOM 699 C CA . ILE A 1 86 ? -9.559 2.437 7.273 1.00 75.31 86 ILE A CA 1
ATOM 700 C C . ILE A 1 86 ? -9.505 1.253 8.241 1.00 75.31 86 ILE A C 1
ATOM 702 O O . ILE A 1 86 ? -10.547 0.705 8.587 1.00 75.31 86 ILE A O 1
ATOM 706 N N . ALA A 1 87 ? -8.314 0.898 8.726 1.00 77.88 87 ALA A N 1
ATOM 707 C CA . ALA A 1 87 ? -8.127 -0.170 9.704 1.00 77.88 87 ALA A CA 1
ATOM 708 C C . ALA A 1 87 ? -8.943 0.082 10.985 1.00 77.88 87 ALA A C 1
ATOM 710 O O . ALA A 1 87 ? -9.606 -0.821 11.488 1.00 77.88 87 ALA A O 1
ATOM 711 N N . LEU A 1 88 ? -8.959 1.323 11.478 1.00 80.00 88 LEU A N 1
ATOM 712 C CA . LEU A 1 88 ? -9.696 1.710 12.679 1.00 80.00 88 LEU A CA 1
ATOM 713 C C . LEU A 1 88 ? -11.217 1.736 12.459 1.00 80.00 88 LEU A C 1
ATOM 715 O O . LEU A 1 88 ? -11.968 1.391 13.367 1.00 80.00 88 LEU A O 1
ATOM 719 N N . GLN A 1 89 ? -11.684 2.105 11.264 1.00 77.75 89 GLN A N 1
ATOM 720 C CA . GLN A 1 89 ? -13.104 2.043 10.894 1.00 77.75 89 GLN A CA 1
ATOM 721 C C . GLN A 1 89 ? -13.597 0.603 10.709 1.00 77.75 89 GLN A C 1
ATOM 723 O O . GLN A 1 89 ? -14.717 0.291 11.105 1.00 77.75 89 GLN A O 1
ATOM 728 N N . ILE A 1 90 ? -12.762 -0.283 10.158 1.00 75.88 90 ILE A N 1
ATOM 729 C CA . ILE A 1 90 ? -13.050 -1.722 10.080 1.00 75.88 90 ILE A CA 1
ATOM 730 C C . ILE A 1 90 ? -13.088 -2.328 11.487 1.00 75.88 90 ILE A C 1
ATOM 732 O O . ILE A 1 90 ? -14.037 -3.029 11.811 1.00 75.88 90 ILE A O 1
ATOM 736 N N . ALA A 1 91 ? -12.124 -1.998 12.356 1.00 73.12 91 ALA A N 1
ATOM 737 C CA . ALA A 1 91 ? -12.102 -2.478 13.742 1.00 73.12 91 ALA A CA 1
ATOM 738 C C . ALA A 1 91 ? -13.359 -2.079 14.537 1.00 73.12 91 ALA A C 1
ATOM 740 O O . ALA A 1 91 ? -13.776 -2.793 15.444 1.00 73.12 91 ALA A O 1
ATOM 741 N N . LYS A 1 92 ? -13.962 -0.933 14.201 1.00 74.25 92 LYS A N 1
ATOM 742 C CA . LYS A 1 92 ? -15.205 -0.441 14.812 1.00 74.25 92 LYS A CA 1
ATOM 743 C C . LYS A 1 92 ? -16.479 -1.031 14.197 1.00 74.25 92 LYS A C 1
ATOM 745 O O . LYS A 1 92 ? -17.551 -0.792 14.737 1.00 74.25 92 LYS A O 1
ATOM 750 N N . GLY A 1 93 ? -16.383 -1.766 13.088 1.00 66.69 93 GLY A N 1
ATOM 751 C CA . GLY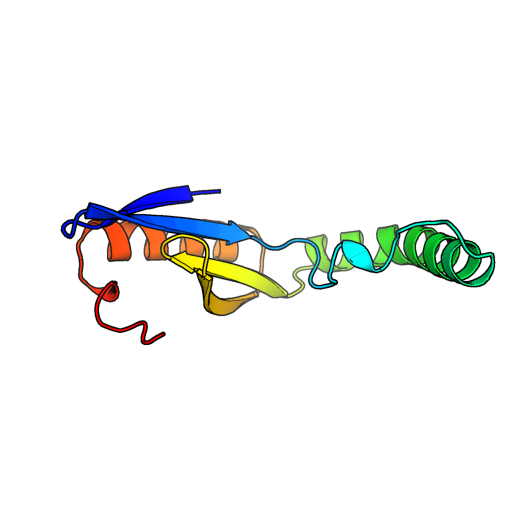 A 1 93 ? -17.537 -2.311 12.367 1.00 66.69 93 GLY A CA 1
ATOM 752 C C . GLY A 1 93 ? -18.303 -1.297 11.502 1.00 66.69 93 GLY A C 1
ATOM 753 O O . GLY A 1 93 ? -19.233 -1.687 10.807 1.00 66.69 93 GLY A O 1
ATOM 754 N N . ASP A 1 94 ? -17.900 -0.020 11.462 1.00 67.56 94 ASP A N 1
ATOM 755 C CA . ASP A 1 94 ? -18.604 1.042 10.711 1.00 67.56 94 ASP A CA 1
ATOM 756 C C . ASP A 1 94 ? -18.570 0.823 9.191 1.00 67.56 94 ASP A C 1
ATOM 758 O O . ASP A 1 94 ? -19.444 1.280 8.455 1.00 67.56 94 ASP A O 1
ATOM 762 N N . ARG A 1 95 ? -17.521 0.156 8.698 1.00 64.31 95 ARG A N 1
ATOM 763 C CA . ARG A 1 95 ? -17.250 0.031 7.259 1.00 64.31 95 ARG A CA 1
ATOM 764 C C . ARG A 1 95 ? -17.427 -1.382 6.711 1.00 64.31 95 ARG A C 1
ATOM 766 O O . ARG A 1 95 ? -17.464 -1.541 5.496 1.00 64.31 95 ARG A O 1
ATOM 773 N N . SER A 1 96 ? -17.599 -2.393 7.564 1.00 60.03 96 SER A N 1
ATOM 774 C CA . SER A 1 96 ? -17.688 -3.807 7.159 1.00 60.03 96 SER A CA 1
ATOM 775 C C . SER A 1 96 ? -18.918 -4.132 6.296 1.00 60.03 96 SER A C 1
ATOM 777 O O . SER A 1 96 ? -18.875 -5.080 5.505 1.00 60.03 96 SER A O 1
ATOM 779 N N . GLY A 1 97 ? -19.984 -3.328 6.405 1.00 59.62 97 GLY A N 1
ATOM 780 C CA . GLY A 1 97 ? -21.209 -3.437 5.602 1.00 59.62 97 GLY A CA 1
ATOM 781 C C . GLY A 1 97 ? -21.217 -2.651 4.283 1.00 59.62 97 GLY A C 1
ATOM 782 O O . GLY A 1 97 ? -22.081 -2.901 3.451 1.00 59.62 97 GLY A O 1
ATOM 783 N N . SER A 1 98 ? -20.275 -1.723 4.057 1.00 60.28 98 SER A N 1
ATOM 784 C CA . SER A 1 98 ? -20.262 -0.895 2.834 1.00 60.28 98 SER A CA 1
ATOM 785 C C . SER A 1 98 ? -19.532 -1.551 1.659 1.00 60.28 98 SER A C 1
ATOM 787 O O . SER A 1 98 ? -19.706 -1.114 0.523 1.00 60.28 98 SER A O 1
ATOM 789 N N . TYR A 1 99 ? -18.700 -2.560 1.923 1.00 56.25 99 TYR A N 1
ATOM 790 C CA . TYR A 1 99 ? -17.967 -3.298 0.898 1.00 56.25 99 TYR A CA 1
ATOM 791 C C . TYR A 1 99 ? -18.765 -4.541 0.500 1.00 56.25 99 TYR A C 1
ATOM 793 O O . TYR A 1 99 ? -18.836 -5.529 1.240 1.00 56.25 99 TYR A O 1
ATOM 801 N N . THR A 1 100 ? -19.412 -4.450 -0.658 1.00 48.34 100 THR A N 1
ATOM 802 C CA . THR A 1 100 ? -20.070 -5.570 -1.334 1.00 48.34 100 THR A CA 1
ATOM 803 C C . THR A 1 100 ? -19.039 -6.294 -2.196 1.00 48.34 100 THR A C 1
ATOM 805 O O . THR A 1 100 ? -18.194 -5.648 -2.813 1.00 48.34 100 THR A O 1
ATOM 808 N N . ILE A 1 101 ? -19.076 -7.626 -2.144 1.00 46.91 101 ILE A N 1
ATOM 809 C CA . ILE A 1 101 ? -18.276 -8.528 -2.983 1.00 46.91 101 ILE A CA 1
ATOM 810 C C . ILE A 1 101 ? -19.004 -8.677 -4.318 1.00 46.91 101 ILE A C 1
ATOM 812 O O . ILE A 1 101 ? -20.252 -8.784 -4.257 1.00 46.91 101 ILE A O 1
#

Solvent-accessible surface area (backbone atoms only — not comparable to full-atom values): 5865 Å² total; per-residue (Å²): 119,48,76,38,60,28,83,87,74,47,50,32,41,38,36,70,55,90,62,100,62,72,76,82,77,67,73,74,78,47,74,68,42,47,55,51,49,50,52,48,63,67,45,42,63,58,52,53,46,41,53,73,77,43,38,70,39,40,37,39,35,29,47,79,88,40,83,54,46,78,46,82,30,65,25,70,69,54,40,54,52,49,50,51,50,51,48,52,35,31,51,68,48,78,46,64,81,74,57,68,13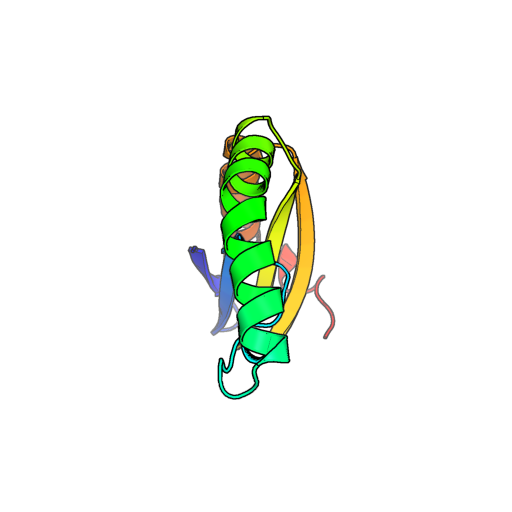0

Mean predicted aligned error: 11.05 Å

Foldseek 3Di:
DDWAQAPVRWIKDKDWDLDPDDPVLQPPPDPVSVVVVVVCVVCVVVSVVCLVVWAWIWIFMDINRHTQDIDTHTHDVRSVVVSVVVRVCRRVVVCVVVGDD